Protein AF-U2DBK5-F1 (afdb_monomer_lite)

Foldseek 3Di:
DDPPPPPPDDDQDFDPLCCVQQNDLLRSLLSVQVVQQVVCVVPCVQQDPNFGKDFDALVRCCVPPNVVDDSVSSVVSVVSCVVLVQKDWDFDQDPVVNDGTIIITGDVVSVVVSSVVSVVVVVVVVVVVVVDPDPDDDDPPVVPPVPPPPPD

Sequence (152 aa):
MHCIFECKGECTVVSPVLAKAIGLNEAIILQKLNDLIELNKNDSRYLKEGSIWTNKSVAALCEKYFPYMSLSTVKRAISKLKKLNLIKVKRYYSEEVKSSTNWYSLNYDAIESMIVIDDKFTELEESFVLGKGQNEPITDELLIIELEEIEI

Secondary structure (DSSP, 8-state):
--GGG---S------HHHHHHH-HHHHHHHHHHHHHHHHTTT-GGGEETTEE-EE--HHHHHHHH-TTS-HHHHHHHHHHHHHTTSEEEEEEEETTTTEEEEEEEE-HHHHHHHHHHHHHHHHHHHHHHTT--------GGGGTTTTSTT--

pLDDT: mean 77.1, std 18.02, range [39.66, 96.0]

Structure (mmCIF, N/CA/C/O backbone):
data_AF-U2DBK5-F1
#
_entry.id   AF-U2DBK5-F1
#
loop_
_atom_site.group_PDB
_atom_site.id
_atom_site.type_symbol
_atom_site.label_atom_id
_atom_site.label_alt_id
_atom_site.label_comp_id
_atom_site.label_asym_id
_atom_site.label_entity_id
_atom_site.label_seq_id
_atom_site.pdbx_PDB_ins_code
_atom_site.Cartn_x
_atom_site.Cartn_y
_atom_site.Cartn_z
_atom_site.occupancy
_atom_site.B_iso_or_equiv
_atom_site.auth_seq_id
_atom_site.auth_comp_id
_atom_site.auth_asym_id
_atom_site.auth_atom_id
_atom_site.pdbx_PDB_model_num
ATOM 1 N N . MET A 1 1 ? -7.830 36.441 4.410 1.00 48.72 1 MET A N 1
ATOM 2 C CA . MET A 1 1 ? -8.295 35.364 3.510 1.00 48.72 1 MET A CA 1
ATOM 3 C C . MET A 1 1 ? -7.193 34.317 3.483 1.00 48.72 1 MET A C 1
ATOM 5 O O . MET A 1 1 ? -6.136 34.581 2.932 1.00 48.72 1 MET A O 1
ATOM 9 N N . HIS A 1 2 ? -7.342 33.237 4.253 1.00 42.47 2 HIS A N 1
ATOM 10 C CA . HIS A 1 2 ? -6.264 32.270 4.478 1.00 42.47 2 HIS A CA 1
ATOM 11 C C . HIS A 1 2 ? -6.177 31.294 3.296 1.00 42.47 2 HIS A C 1
ATOM 13 O O . HIS A 1 2 ? -7.039 30.434 3.148 1.00 42.47 2 HIS A O 1
ATOM 19 N N . CYS A 1 3 ? -5.125 31.402 2.480 1.00 45.69 3 CYS A N 1
ATOM 20 C CA . CYS A 1 3 ? -4.846 30.523 1.333 1.00 45.69 3 CYS A CA 1
ATOM 21 C C . CYS A 1 3 ? -4.401 29.094 1.720 1.00 45.69 3 CYS A C 1
ATOM 23 O O . CYS A 1 3 ? -3.749 28.416 0.936 1.00 45.69 3 CYS A O 1
ATOM 25 N N . ILE A 1 4 ? -4.744 28.607 2.917 1.00 54.38 4 ILE A N 1
ATOM 26 C CA . ILE A 1 4 ? -4.395 27.248 3.372 1.00 54.38 4 ILE A CA 1
ATOM 27 C C . ILE A 1 4 ? -5.239 26.150 2.705 1.00 54.38 4 ILE A C 1
ATOM 29 O O . ILE A 1 4 ? -4.898 24.979 2.811 1.00 54.38 4 ILE A O 1
ATOM 33 N N . PHE A 1 5 ? -6.314 26.523 2.000 1.00 53.12 5 PHE A N 1
ATOM 34 C CA . PHE A 1 5 ? -7.184 25.598 1.265 1.00 53.12 5 PHE A CA 1
ATOM 35 C C . PHE A 1 5 ? -6.910 25.561 -0.245 1.00 53.12 5 PHE A C 1
ATOM 37 O O . PHE A 1 5 ? -7.629 24.881 -0.973 1.00 53.12 5 PHE A O 1
ATOM 44 N N . GLU A 1 6 ? -5.871 26.246 -0.739 1.00 46.16 6 GLU A N 1
ATOM 45 C CA . GLU A 1 6 ? -5.378 26.025 -2.105 1.00 46.16 6 GLU A CA 1
ATOM 46 C C . GLU A 1 6 ? -4.624 24.685 -2.161 1.00 46.16 6 GLU A C 1
ATOM 48 O O . GLU A 1 6 ? -3.397 24.608 -2.235 1.00 46.16 6 GLU A O 1
ATOM 53 N N . CYS A 1 7 ? -5.375 23.586 -2.096 1.00 49.09 7 CYS A N 1
ATOM 54 C CA . CYS A 1 7 ? -4.859 22.243 -2.313 1.00 49.09 7 CYS A CA 1
ATOM 55 C C . CYS A 1 7 ? -4.537 22.059 -3.803 1.00 49.09 7 CYS A C 1
ATOM 57 O O . CYS A 1 7 ? -5.308 21.470 -4.554 1.00 49.09 7 CYS A O 1
ATOM 59 N N . LYS A 1 8 ? -3.362 22.526 -4.238 1.00 54.44 8 LYS A N 1
ATOM 60 C CA . LYS A 1 8 ? -2.730 22.110 -5.505 1.00 54.44 8 LYS A CA 1
ATOM 61 C C . LYS A 1 8 ? -2.164 20.684 -5.383 1.00 54.44 8 LYS A C 1
ATOM 63 O O . LYS A 1 8 ? -0.978 20.462 -5.613 1.00 54.44 8 LYS A O 1
ATOM 68 N N . GLY A 1 9 ? -2.988 19.734 -4.944 1.00 58.16 9 GLY A N 1
ATOM 69 C CA . GLY A 1 9 ? -2.610 18.340 -4.712 1.00 58.16 9 GLY A CA 1
ATOM 70 C C . GLY A 1 9 ? -3.573 17.376 -5.398 1.00 58.16 9 GLY A C 1
ATOM 71 O O . GLY A 1 9 ? -4.764 17.658 -5.499 1.00 58.16 9 GLY A O 1
ATOM 72 N N . GLU A 1 10 ? -3.053 16.242 -5.875 1.00 64.25 10 GLU A N 1
ATOM 73 C CA . GLU A 1 10 ? -3.869 15.143 -6.404 1.00 64.25 10 GLU A CA 1
ATOM 74 C C . GLU A 1 10 ? -4.854 14.666 -5.323 1.00 64.25 10 GLU A C 1
ATOM 76 O O . GLU A 1 10 ? -4.447 14.231 -4.244 1.00 64.25 10 GLU A O 1
ATOM 81 N N . CYS A 1 11 ? -6.158 14.746 -5.601 1.00 72.31 11 CYS A N 1
ATOM 82 C CA . CYS A 1 11 ? -7.174 14.175 -4.724 1.00 72.31 11 CYS A CA 1
ATOM 83 C C . CYS A 1 11 ? -7.104 12.645 -4.818 1.00 72.31 11 CYS A C 1
ATOM 85 O O . CYS A 1 11 ? -7.169 12.086 -5.911 1.00 72.31 11 CYS A O 1
ATOM 87 N N . THR A 1 12 ? -6.955 11.968 -3.678 1.00 76.69 12 THR A N 1
ATOM 88 C CA . THR A 1 12 ? -7.019 10.503 -3.623 1.00 76.69 12 THR A CA 1
ATOM 89 C C . THR A 1 12 ? -8.435 10.093 -3.243 1.00 76.69 12 THR A C 1
ATOM 91 O O . THR A 1 12 ? -8.890 10.393 -2.140 1.00 76.69 12 THR A O 1
ATOM 94 N N . VAL A 1 13 ? -9.125 9.403 -4.148 1.00 84.25 13 VAL A N 1
ATOM 95 C CA . VAL A 1 13 ? -10.436 8.804 -3.876 1.00 84.25 13 VAL A CA 1
ATOM 96 C C . VAL A 1 13 ? -10.206 7.429 -3.262 1.00 84.25 13 VAL A C 1
ATOM 98 O O . VAL A 1 13 ? -9.481 6.626 -3.833 1.00 84.25 13 VAL A O 1
ATOM 101 N N . VAL A 1 14 ? -10.796 7.148 -2.101 1.00 87.62 14 VAL A N 1
ATOM 102 C CA . VAL A 1 14 ? -10.634 5.861 -1.408 1.00 87.62 14 VAL A CA 1
ATOM 103 C C . VAL A 1 14 ? -12.004 5.287 -1.090 1.00 87.62 14 VAL A C 1
ATOM 105 O O . VAL A 1 14 ? -12.869 6.005 -0.594 1.00 87.62 14 VAL A O 1
ATOM 108 N N . SER A 1 15 ? -12.191 3.990 -1.346 1.00 87.06 15 SER A N 1
ATOM 109 C CA . SER A 1 15 ? -13.410 3.280 -0.952 1.00 87.06 15 SER A CA 1
ATOM 110 C C . SER A 1 15 ? -13.532 3.227 0.582 1.00 87.06 15 SER A C 1
ATOM 112 O O . SER A 1 15 ? -12.630 2.689 1.236 1.00 87.06 15 SER A O 1
ATOM 114 N N . PRO A 1 16 ? -14.630 3.739 1.176 1.00 88.44 16 PRO A N 1
ATOM 115 C CA . PRO A 1 16 ? -14.860 3.661 2.619 1.00 88.44 16 PRO A CA 1
ATOM 116 C C . PRO A 1 16 ? -14.933 2.220 3.134 1.00 88.44 16 PRO A C 1
ATOM 118 O O . PRO A 1 16 ? -14.393 1.932 4.198 1.00 88.44 16 PRO A O 1
ATOM 121 N N . VAL A 1 17 ? -15.528 1.315 2.348 1.00 88.94 17 VAL A N 1
ATOM 122 C CA . VAL A 1 17 ? -15.636 -0.124 2.651 1.00 88.94 17 VAL A CA 1
ATOM 123 C C . VAL A 1 17 ? -14.244 -0.732 2.806 1.00 88.94 17 VAL A C 1
ATOM 125 O O . VAL A 1 17 ? -13.914 -1.357 3.812 1.00 88.94 17 VAL A O 1
ATOM 128 N N . LEU A 1 18 ? -13.359 -0.441 1.851 1.00 89.06 18 LEU A N 1
ATOM 129 C CA . LEU A 1 18 ? -11.978 -0.899 1.915 1.00 89.06 18 LEU A CA 1
ATOM 130 C C . LEU A 1 18 ? -11.250 -0.289 3.124 1.00 89.06 18 LEU A C 1
ATOM 132 O O . LEU A 1 18 ? -10.585 -1.002 3.872 1.00 89.06 18 LEU A O 1
ATOM 136 N N . ALA A 1 19 ? -11.395 1.017 3.360 1.00 92.19 19 ALA A N 1
ATOM 137 C CA . ALA A 1 19 ? -10.763 1.683 4.498 1.00 92.19 19 ALA A CA 1
ATOM 138 C C . ALA A 1 19 ? -11.223 1.113 5.852 1.00 92.19 19 ALA A C 1
ATOM 140 O O . ALA A 1 19 ? -10.396 0.983 6.758 1.00 92.19 19 ALA A O 1
ATOM 141 N N . LYS A 1 20 ? -12.498 0.725 5.976 1.00 89.88 20 LYS A N 1
ATOM 142 C CA . LYS A 1 20 ? -13.052 0.037 7.150 1.00 89.88 20 LYS A CA 1
ATOM 143 C C . LYS A 1 20 ? -12.424 -1.349 7.328 1.00 89.88 20 LYS A C 1
ATOM 145 O O . LYS A 1 20 ? -11.971 -1.673 8.423 1.00 89.88 20 LYS A O 1
ATOM 150 N N . ALA A 1 21 ? -12.318 -2.125 6.250 1.00 88.88 21 ALA A N 1
ATOM 151 C CA . ALA A 1 21 ? -11.854 -3.509 6.310 1.00 88.88 21 ALA A CA 1
ATOM 152 C C . ALA A 1 21 ? -10.331 -3.647 6.536 1.00 88.88 21 ALA A C 1
ATOM 154 O O . ALA A 1 21 ? -9.883 -4.502 7.305 1.00 88.88 21 ALA A O 1
ATOM 155 N N . ILE A 1 22 ? -9.503 -2.816 5.885 1.00 92.69 22 ILE A N 1
ATOM 156 C CA . ILE A 1 22 ? -8.029 -2.933 5.947 1.00 92.69 22 ILE A CA 1
ATOM 157 C C . ILE A 1 22 ? -7.323 -1.804 6.693 1.00 92.69 22 ILE A C 1
ATOM 159 O O . ILE A 1 22 ? -6.165 -1.984 7.083 1.00 92.69 22 ILE A O 1
ATOM 163 N N . GLY A 1 23 ? -7.999 -0.686 6.943 1.00 93.62 23 GLY A N 1
ATOM 164 C CA . GLY A 1 23 ? -7.416 0.536 7.495 1.00 93.62 23 GLY A CA 1
ATOM 165 C C . GLY A 1 23 ? -7.178 1.613 6.434 1.00 93.62 23 GLY A C 1
ATOM 166 O O . GLY A 1 23 ? -6.910 1.328 5.266 1.00 93.62 23 GLY A O 1
ATOM 167 N N . LEU A 1 24 ? -7.263 2.878 6.856 1.00 94.19 24 LEU A N 1
ATOM 168 C CA . LEU A 1 24 ? -7.188 4.039 5.964 1.00 94.19 24 LEU A CA 1
ATOM 169 C C . LEU A 1 24 ? -5.845 4.141 5.226 1.00 94.19 24 LEU A C 1
ATOM 171 O O . LEU A 1 24 ? -5.824 4.333 4.013 1.00 94.19 24 LEU A O 1
ATOM 175 N N . ASN A 1 25 ? -4.722 3.996 5.937 1.00 95.19 25 ASN A N 1
ATOM 176 C CA . ASN A 1 25 ? -3.392 4.125 5.331 1.00 95.19 25 ASN A CA 1
ATOM 177 C C . ASN A 1 25 ? -3.150 3.028 4.290 1.00 95.19 25 ASN A C 1
ATOM 179 O O . ASN A 1 25 ? -2.611 3.283 3.214 1.00 95.19 25 ASN A O 1
ATOM 183 N N . GLU A 1 26 ? -3.563 1.805 4.612 1.00 95.00 26 GLU A N 1
ATOM 184 C CA . GLU A 1 26 ? -3.486 0.656 3.725 1.00 95.00 26 GLU A CA 1
ATOM 185 C C . GLU A 1 26 ? -4.356 0.843 2.483 1.00 95.00 26 GLU A C 1
ATOM 187 O O . GLU A 1 26 ? -3.873 0.593 1.380 1.00 95.00 26 GLU A O 1
ATOM 192 N N . ALA A 1 27 ? -5.587 1.333 2.643 1.00 94.31 27 ALA A N 1
ATOM 193 C CA . ALA A 1 27 ? -6.495 1.603 1.533 1.00 94.31 27 ALA A CA 1
ATOM 194 C C . ALA A 1 27 ? -5.970 2.711 0.608 1.00 94.31 27 ALA A C 1
ATOM 196 O O . ALA A 1 27 ? -5.963 2.532 -0.609 1.00 94.31 27 ALA A O 1
ATOM 197 N N . ILE A 1 28 ? -5.436 3.803 1.166 1.00 94.25 28 ILE A N 1
ATOM 198 C CA . ILE A 1 28 ? -4.787 4.879 0.398 1.00 94.25 28 ILE A CA 1
ATOM 199 C C . ILE A 1 28 ? -3.612 4.331 -0.429 1.00 94.25 28 ILE A C 1
ATOM 201 O O . ILE A 1 28 ? -3.489 4.617 -1.622 1.00 94.25 28 ILE A O 1
ATOM 205 N N . ILE A 1 29 ? -2.741 3.527 0.189 1.00 94.19 29 ILE A N 1
ATOM 206 C CA . ILE A 1 29 ? -1.572 2.958 -0.496 1.00 94.19 29 ILE A CA 1
ATOM 207 C C . ILE A 1 29 ? -1.999 1.956 -1.571 1.00 94.19 29 ILE A C 1
ATOM 209 O O . ILE A 1 29 ? -1.429 1.963 -2.664 1.00 94.19 29 ILE A O 1
ATOM 213 N N . LEU A 1 30 ? -2.992 1.111 -1.280 1.00 94.12 30 LEU A N 1
ATOM 214 C CA . LEU A 1 30 ? -3.521 0.141 -2.235 1.00 94.12 30 LEU A CA 1
ATOM 215 C C . LEU A 1 30 ? -4.111 0.843 -3.460 1.00 94.12 30 LEU A C 1
ATOM 217 O O . LEU A 1 30 ? -3.780 0.468 -4.585 1.00 94.12 30 LEU A O 1
ATOM 221 N N . GLN A 1 31 ? -4.897 1.901 -3.243 1.00 92.69 31 GLN A N 1
ATOM 222 C CA . GLN A 1 31 ? -5.443 2.713 -4.324 1.00 92.69 31 GLN A CA 1
ATOM 223 C C . GLN A 1 31 ? -4.327 3.312 -5.178 1.00 92.69 31 GLN A C 1
ATOM 225 O O . GLN A 1 31 ? -4.331 3.167 -6.397 1.00 92.69 31 GLN A O 1
ATOM 230 N N . LYS A 1 32 ? -3.309 3.917 -4.555 1.00 93.06 32 LYS A N 1
ATOM 231 C CA . LYS A 1 32 ? -2.228 4.530 -5.334 1.00 93.06 32 LYS A CA 1
ATOM 232 C C . LYS A 1 32 ? -1.440 3.505 -6.148 1.00 93.06 32 LYS A C 1
ATOM 234 O O . LYS A 1 32 ? -0.978 3.815 -7.244 1.00 93.06 32 LYS A O 1
ATOM 239 N N . LEU A 1 33 ? -1.263 2.288 -5.629 1.00 92.94 33 LEU A N 1
ATOM 240 C CA . LEU A 1 33 ? -0.655 1.197 -6.392 1.00 92.94 33 LEU A CA 1
ATOM 241 C C . LEU A 1 33 ? -1.518 0.799 -7.595 1.00 92.94 33 LEU A C 1
ATOM 243 O O . LEU A 1 33 ? -0.946 0.554 -8.657 1.00 92.94 33 LEU A O 1
ATOM 247 N N . ASN A 1 34 ? -2.849 0.776 -7.453 1.00 92.88 34 ASN A N 1
ATOM 248 C CA . ASN A 1 34 ? -3.762 0.527 -8.570 1.00 92.88 34 ASN A CA 1
ATOM 249 C C . ASN A 1 34 ? -3.562 1.553 -9.686 1.00 92.88 34 ASN A C 1
ATOM 251 O O . ASN A 1 34 ? -3.315 1.166 -10.825 1.00 92.88 34 ASN A O 1
ATOM 255 N N . ASP A 1 35 ? -3.568 2.841 -9.346 1.00 91.12 35 ASP A N 1
ATOM 256 C CA . ASP A 1 35 ? -3.411 3.915 -10.331 1.00 91.12 35 ASP A CA 1
ATOM 257 C C . ASP A 1 35 ? -2.064 3.806 -1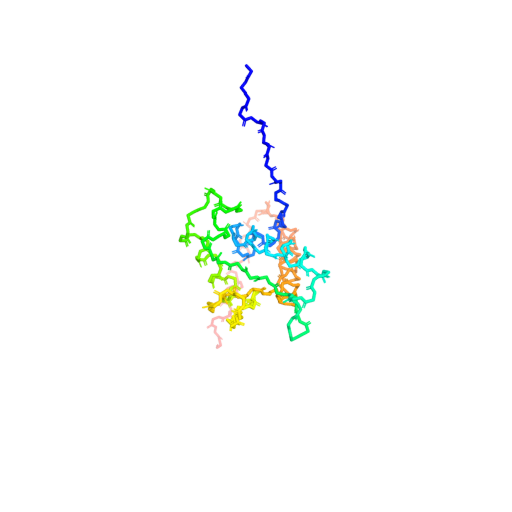1.067 1.00 91.12 35 ASP A C 1
ATOM 259 O O . ASP A 1 35 ? -1.976 3.985 -12.279 1.00 91.12 35 ASP A O 1
ATOM 263 N N . LEU A 1 36 ? -0.987 3.462 -10.351 1.00 91.06 36 LEU A N 1
ATOM 264 C CA . LEU A 1 36 ? 0.331 3.257 -10.960 1.00 91.06 36 LEU A CA 1
ATOM 265 C C . LEU A 1 36 ? 0.365 2.053 -11.906 1.00 91.06 36 LEU A C 1
ATOM 267 O O . LEU A 1 36 ? 1.047 2.103 -12.928 1.00 91.06 36 LEU A O 1
ATOM 271 N N . ILE A 1 37 ? -0.323 0.968 -11.558 1.00 90.81 37 ILE A N 1
ATOM 272 C CA . ILE A 1 37 ? -0.446 -0.212 -12.422 1.00 90.81 37 ILE A CA 1
ATOM 273 C C . ILE A 1 37 ? -1.278 0.133 -13.656 1.00 90.81 37 ILE A C 1
ATOM 275 O O . ILE A 1 37 ? -0.915 -0.259 -14.762 1.00 90.81 37 ILE A O 1
ATOM 279 N N . GLU A 1 38 ? -2.340 0.916 -13.484 1.00 89.62 38 GLU A N 1
ATOM 280 C CA . GLU A 1 38 ? -3.192 1.400 -14.564 1.00 89.62 38 GLU A CA 1
ATOM 281 C C . GLU A 1 38 ? -2.436 2.277 -15.564 1.00 89.62 38 GLU A C 1
ATOM 283 O O . GLU A 1 38 ? -2.505 2.027 -16.767 1.00 89.62 38 GLU A O 1
ATOM 288 N N . LEU A 1 39 ? -1.626 3.221 -15.082 1.00 89.19 39 LEU A N 1
ATOM 289 C CA . LEU A 1 39 ? -0.750 4.036 -15.932 1.00 89.19 39 LEU A CA 1
ATOM 290 C C . LEU A 1 39 ? 0.260 3.189 -16.720 1.00 89.19 39 LEU A C 1
ATOM 292 O O . LEU A 1 39 ? 0.628 3.536 -17.842 1.00 89.19 39 LEU A O 1
ATOM 296 N N . ASN A 1 40 ? 0.684 2.062 -16.152 1.00 88.75 40 ASN A N 1
ATOM 297 C CA . ASN A 1 40 ? 1.635 1.148 -16.770 1.00 88.75 40 ASN A CA 1
ATOM 298 C C . ASN A 1 40 ? 0.989 0.162 -17.761 1.00 88.75 40 ASN A C 1
ATOM 300 O O . ASN A 1 40 ? 1.724 -0.552 -18.444 1.00 88.75 40 ASN A O 1
ATOM 304 N N . LYS A 1 41 ? -0.350 0.107 -17.876 1.00 87.19 41 LYS A N 1
ATOM 305 C CA . LYS A 1 41 ? -1.060 -0.892 -18.702 1.00 87.19 41 LYS A CA 1
ATOM 3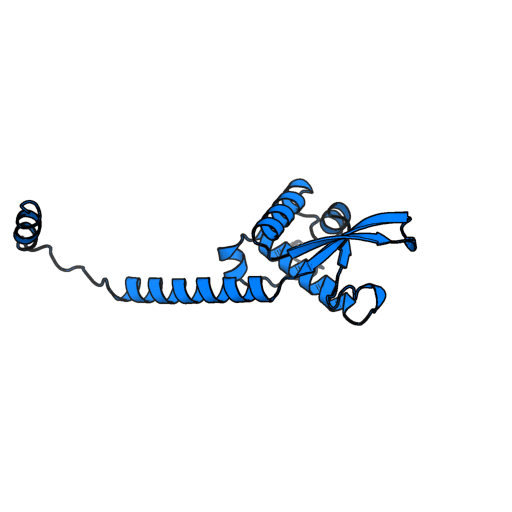06 C C . LYS A 1 41 ? -0.638 -0.895 -20.171 1.00 87.19 41 LYS A C 1
ATOM 308 O O . LYS A 1 41 ? -0.596 -1.952 -20.792 1.00 87.19 41 LYS A O 1
ATOM 313 N N . ASN A 1 42 ? -0.305 0.275 -20.707 1.00 87.44 42 ASN A N 1
ATOM 314 C CA . ASN A 1 42 ? 0.051 0.441 -22.117 1.00 87.44 42 ASN A CA 1
ATOM 315 C C . ASN A 1 42 ? 1.536 0.167 -22.411 1.00 87.44 42 ASN A C 1
ATOM 317 O O . ASN A 1 42 ? 1.934 0.155 -23.574 1.00 87.44 42 ASN A O 1
ATOM 321 N N . ASP A 1 43 ? 2.366 -0.039 -21.385 1.00 86.94 43 ASP A N 1
ATOM 322 C CA . ASP A 1 43 ? 3.803 -0.247 -21.542 1.00 86.94 43 ASP A CA 1
ATOM 323 C C . ASP A 1 43 ? 4.178 -1.704 -21.232 1.00 86.94 43 ASP A C 1
ATOM 325 O O . ASP A 1 43 ? 4.181 -2.170 -20.090 1.00 86.94 43 ASP A O 1
ATOM 329 N N . SER A 1 44 ? 4.540 -2.425 -22.296 1.00 82.88 44 SER A N 1
ATOM 330 C CA . SER A 1 44 ? 4.928 -3.840 -22.260 1.00 82.88 44 SER A CA 1
ATOM 331 C C . SER A 1 44 ? 6.075 -4.167 -21.296 1.00 82.88 44 SER A C 1
ATOM 333 O O . SER A 1 44 ? 6.169 -5.306 -20.842 1.00 82.88 44 SER A O 1
ATOM 335 N N . ARG A 1 45 ? 6.909 -3.193 -20.901 1.00 84.19 45 ARG A N 1
ATOM 336 C CA . ARG A 1 45 ? 7.988 -3.405 -19.913 1.00 84.19 45 ARG A CA 1
ATOM 337 C C . ARG A 1 45 ? 7.466 -3.775 -18.525 1.00 84.19 45 ARG A C 1
ATOM 339 O O . ARG A 1 45 ? 8.183 -4.386 -17.724 1.00 84.19 45 ARG A O 1
ATOM 346 N N . TYR A 1 46 ? 6.228 -3.389 -18.236 1.00 84.81 46 TYR A N 1
ATOM 347 C CA . TYR A 1 46 ? 5.554 -3.649 -16.971 1.00 84.81 46 TYR A CA 1
ATOM 348 C C . TYR A 1 46 ? 4.707 -4.919 -16.987 1.00 84.81 46 TYR A C 1
ATOM 350 O O . TYR A 1 46 ? 4.336 -5.410 -15.919 1.00 84.81 46 TYR A O 1
ATOM 358 N N . LEU A 1 47 ? 4.450 -5.483 -18.167 1.00 86.88 47 LEU A N 1
ATOM 359 C CA . LEU A 1 47 ? 3.752 -6.749 -18.319 1.00 86.88 47 LEU A CA 1
ATOM 360 C C . LEU A 1 47 ? 4.729 -7.905 -18.078 1.00 86.88 47 LEU A C 1
ATOM 362 O O . LEU A 1 47 ? 5.643 -8.148 -18.864 1.00 86.88 47 LEU A O 1
ATOM 366 N N . LYS A 1 48 ? 4.540 -8.631 -16.976 1.00 83.81 48 LYS A N 1
ATOM 367 C CA . LYS A 1 48 ? 5.355 -9.798 -16.616 1.00 83.81 48 LYS A CA 1
ATOM 368 C C . LYS A 1 48 ? 4.457 -10.907 -16.096 1.00 83.81 48 LYS A C 1
ATOM 370 O O . LYS A 1 48 ? 3.623 -10.673 -15.225 1.00 83.81 48 LYS A O 1
ATOM 375 N N . GLU A 1 49 ? 4.643 -12.117 -16.620 1.00 83.38 49 GLU A N 1
ATOM 376 C CA . GLU A 1 49 ? 3.868 -13.307 -16.225 1.00 83.38 49 GLU A CA 1
ATOM 377 C C . GLU A 1 49 ? 2.341 -13.114 -16.360 1.00 83.38 49 GLU A C 1
ATOM 379 O O . GLU A 1 49 ? 1.569 -13.549 -15.511 1.00 83.38 49 GLU A O 1
ATOM 384 N N . GLY A 1 50 ? 1.896 -12.400 -17.399 1.00 83.31 50 GLY A N 1
ATOM 385 C CA . GLY A 1 50 ? 0.470 -12.129 -17.625 1.00 83.31 50 GLY A CA 1
ATOM 386 C C . GLY A 1 50 ? -0.165 -11.154 -16.625 1.00 83.31 50 GLY A C 1
ATOM 387 O O . GLY A 1 50 ? -1.376 -10.976 -16.640 1.00 83.31 50 GLY A O 1
ATOM 388 N N . SER A 1 51 ? 0.627 -10.514 -15.761 1.00 86.50 51 SER A N 1
ATOM 389 C CA . SER A 1 51 ? 0.181 -9.467 -14.836 1.00 86.50 51 SER A CA 1
ATOM 390 C C . SER A 1 51 ? 0.952 -8.172 -15.069 1.00 86.50 51 SER A C 1
ATOM 392 O O . SER A 1 51 ? 2.073 -8.180 -15.581 1.00 86.50 51 SER A O 1
ATOM 394 N N . ILE A 1 52 ? 0.351 -7.049 -14.689 1.00 89.38 52 ILE A N 1
ATOM 395 C CA . ILE A 1 52 ? 0.941 -5.721 -14.861 1.00 89.38 52 ILE A CA 1
ATOM 396 C C . ILE A 1 52 ? 1.532 -5.301 -13.527 1.00 89.38 52 ILE A C 1
ATOM 398 O O . ILE A 1 52 ? 0.862 -5.316 -12.495 1.00 89.38 52 ILE A O 1
ATOM 402 N N . TRP A 1 53 ? 2.807 -4.947 -13.551 1.00 90.69 53 TRP A N 1
ATOM 403 C CA . TRP A 1 53 ? 3.572 -4.673 -12.351 1.00 90.69 53 TRP A CA 1
ATOM 404 C C . TRP A 1 53 ? 4.049 -3.225 -12.315 1.00 90.69 53 TRP A C 1
ATOM 406 O O . TRP A 1 53 ? 4.281 -2.590 -13.339 1.00 90.69 53 TRP A O 1
ATOM 416 N N . THR A 1 54 ? 4.291 -2.704 -11.118 1.00 89.62 54 THR A N 1
ATOM 417 C CA . THR A 1 54 ? 4.949 -1.408 -10.938 1.00 89.62 54 THR A CA 1
ATOM 418 C C . THR A 1 54 ? 6.243 -1.561 -10.149 1.00 89.62 54 THR A C 1
ATOM 420 O O . THR A 1 54 ? 6.291 -2.255 -9.130 1.00 89.62 54 THR A O 1
ATOM 423 N N . ASN A 1 55 ? 7.319 -0.935 -10.632 1.00 86.38 55 ASN A N 1
ATOM 424 C CA . ASN A 1 55 ? 8.647 -0.987 -10.025 1.00 86.38 55 ASN A CA 1
ATOM 425 C C . ASN A 1 55 ? 8.932 0.301 -9.241 1.00 86.38 55 ASN A C 1
ATOM 427 O O . ASN A 1 55 ? 9.480 1.277 -9.754 1.00 86.38 55 ASN A O 1
ATOM 431 N N . LYS A 1 56 ? 8.565 0.331 -7.961 1.00 87.50 56 LYS A N 1
ATOM 432 C CA . LYS A 1 56 ? 8.865 1.482 -7.098 1.00 87.50 56 LYS A CA 1
ATOM 433 C C . LYS A 1 56 ? 9.542 1.024 -5.821 1.00 87.50 56 LYS A C 1
ATOM 435 O O . LYS A 1 56 ? 9.207 -0.005 -5.248 1.00 87.50 56 LYS A O 1
ATOM 440 N N . SER A 1 57 ? 10.519 1.784 -5.346 1.00 87.75 57 SER A N 1
ATOM 441 C CA . SER A 1 57 ? 11.023 1.561 -3.995 1.00 87.75 57 SER A CA 1
ATOM 442 C C . SER A 1 57 ? 10.000 2.093 -2.987 1.00 87.75 57 SER A C 1
ATOM 444 O O . SER A 1 57 ? 9.256 3.031 -3.273 1.00 87.75 57 SER A O 1
ATOM 446 N N . VAL A 1 58 ? 9.966 1.510 -1.786 1.00 89.38 58 VAL A N 1
ATOM 447 C CA . VAL A 1 58 ? 9.082 2.005 -0.715 1.00 89.38 58 VAL A CA 1
ATOM 448 C C . VAL A 1 58 ? 9.436 3.448 -0.338 1.00 89.38 58 VAL A C 1
ATOM 450 O O . VAL A 1 58 ? 8.547 4.242 -0.055 1.00 89.38 58 VAL A O 1
ATOM 453 N N . ALA A 1 59 ? 10.724 3.801 -0.394 1.00 89.19 59 ALA A N 1
ATOM 454 C CA . ALA A 1 59 ? 11.190 5.166 -0.172 1.00 89.19 59 ALA A CA 1
ATOM 455 C C . ALA A 1 59 ? 10.639 6.136 -1.228 1.00 89.19 59 ALA A C 1
ATOM 457 O O . ALA A 1 59 ? 10.067 7.155 -0.860 1.00 89.19 59 ALA A O 1
ATOM 458 N N . ALA A 1 60 ? 10.708 5.777 -2.515 1.00 89.69 60 ALA A N 1
ATOM 459 C CA . ALA A 1 60 ? 10.183 6.612 -3.594 1.00 89.69 60 ALA A CA 1
ATOM 460 C C . ALA A 1 60 ? 8.657 6.771 -3.526 1.00 89.69 60 ALA A C 1
ATOM 462 O O . ALA A 1 60 ? 8.143 7.843 -3.832 1.00 89.69 60 ALA A O 1
ATOM 463 N N . LEU A 1 61 ? 7.925 5.725 -3.119 1.00 89.88 61 LEU A N 1
ATOM 464 C CA . LEU A 1 61 ? 6.482 5.833 -2.876 1.00 89.88 61 LEU A CA 1
ATOM 465 C C . LEU A 1 61 ? 6.183 6.835 -1.755 1.00 89.88 61 LEU A C 1
ATOM 467 O O . LEU A 1 61 ? 5.320 7.693 -1.921 1.00 89.88 61 LEU A O 1
ATOM 471 N N . CYS A 1 62 ? 6.913 6.730 -0.642 1.00 92.31 62 CYS A N 1
ATOM 472 C CA . CYS A 1 62 ? 6.758 7.604 0.516 1.00 92.31 62 CYS A CA 1
ATOM 473 C C . CYS A 1 62 ? 7.029 9.068 0.154 1.00 92.31 62 CYS A C 1
ATOM 475 O O . CYS A 1 62 ? 6.177 9.916 0.371 1.00 92.31 62 CYS A O 1
ATOM 477 N N . GLU A 1 63 ? 8.180 9.357 -0.449 1.00 90.88 63 GLU A N 1
ATOM 478 C CA . GLU A 1 63 ? 8.594 10.726 -0.769 1.00 90.88 63 GLU A CA 1
ATOM 479 C C . GLU A 1 63 ? 7.691 11.384 -1.819 1.00 90.88 63 GLU A C 1
ATOM 481 O O . GLU A 1 63 ? 7.315 12.544 -1.675 1.00 90.88 63 GLU A O 1
ATOM 486 N N . LYS A 1 64 ? 7.309 10.638 -2.865 1.00 90.06 64 LYS A N 1
ATOM 487 C CA . LYS A 1 64 ? 6.582 11.209 -4.003 1.00 90.06 64 LYS A CA 1
ATOM 488 C C . LYS A 1 64 ? 5.075 11.311 -3.781 1.00 90.06 64 LYS A C 1
ATOM 490 O O . LYS A 1 64 ? 4.471 12.277 -4.233 1.00 90.06 64 LYS A O 1
ATOM 495 N N . TYR A 1 65 ? 4.459 10.304 -3.161 1.00 90.00 65 TYR A N 1
ATOM 496 C CA . TYR A 1 65 ? 2.994 10.206 -3.083 1.00 90.00 65 TYR A CA 1
ATOM 497 C C . TYR A 1 65 ? 2.450 10.353 -1.665 1.00 90.00 65 TYR A C 1
ATOM 499 O O . TYR A 1 65 ? 1.297 10.742 -1.496 1.00 90.00 65 TYR A O 1
ATOM 507 N N . PHE A 1 66 ? 3.269 10.078 -0.648 1.00 91.38 66 PHE A N 1
ATOM 508 C CA . PHE A 1 66 ? 2.848 10.114 0.752 1.00 91.38 66 PHE A CA 1
ATOM 509 C C . PHE A 1 66 ? 3.772 10.993 1.607 1.00 91.38 66 PHE A C 1
ATOM 511 O O . PHE A 1 66 ? 4.254 10.522 2.638 1.00 91.38 66 PHE A O 1
ATOM 518 N N . PRO A 1 67 ? 4.010 12.273 1.239 1.00 89.31 67 PRO A N 1
ATOM 519 C CA . PRO A 1 67 ? 4.906 13.157 1.995 1.00 89.31 67 PRO A CA 1
ATOM 520 C C . PRO A 1 67 ? 4.417 13.431 3.430 1.00 89.31 67 PRO A C 1
ATOM 522 O O . PRO A 1 67 ? 5.160 13.945 4.258 1.00 89.31 67 PRO A O 1
ATOM 525 N N . TYR A 1 68 ? 3.169 13.070 3.729 1.00 90.06 68 TYR A N 1
ATOM 526 C CA . TYR A 1 68 ? 2.528 13.159 5.039 1.00 90.06 68 TYR A CA 1
ATOM 527 C C . TYR A 1 68 ? 2.615 11.861 5.865 1.00 90.06 68 TYR A C 1
ATOM 529 O O . TYR A 1 68 ? 2.215 11.851 7.028 1.00 90.06 68 TYR A O 1
ATOM 537 N N . MET A 1 69 ? 3.121 10.759 5.299 1.00 93.06 69 MET A N 1
ATOM 538 C CA . MET A 1 69 ? 3.371 9.512 6.027 1.00 93.06 69 MET A CA 1
ATOM 539 C C . MET A 1 69 ? 4.868 9.313 6.253 1.00 93.06 69 MET A C 1
ATOM 541 O O . MET A 1 69 ? 5.700 9.639 5.413 1.00 93.06 69 MET A O 1
ATOM 545 N N . SER A 1 70 ? 5.228 8.701 7.380 1.00 95.44 70 SER A N 1
ATOM 546 C CA . SER A 1 70 ? 6.602 8.263 7.605 1.00 95.44 70 SER A CA 1
ATOM 547 C C . SER A 1 70 ? 6.908 6.985 6.816 1.00 95.44 70 SER A C 1
ATOM 549 O O . SER A 1 70 ? 6.034 6.149 6.559 1.00 95.44 70 SER A O 1
ATOM 551 N N . LEU A 1 71 ? 8.191 6.764 6.510 1.00 94.25 71 LEU A N 1
ATOM 552 C CA . LEU A 1 71 ? 8.638 5.548 5.826 1.00 94.25 71 LEU A CA 1
ATOM 553 C C . LEU A 1 71 ? 8.237 4.268 6.581 1.00 94.25 71 LEU A C 1
ATOM 555 O O . LEU A 1 71 ? 7.963 3.237 5.963 1.00 94.25 71 LEU A O 1
ATOM 559 N N . SER A 1 72 ? 8.211 4.312 7.915 1.00 95.06 72 SER A N 1
ATOM 560 C CA . SER A 1 72 ? 7.801 3.179 8.749 1.00 95.06 72 SER A CA 1
ATOM 561 C C . SER A 1 72 ? 6.306 2.880 8.619 1.00 95.06 72 SER A C 1
ATOM 563 O O . SER A 1 72 ? 5.946 1.703 8.537 1.00 95.06 72 SER A O 1
ATOM 565 N N . THR A 1 73 ? 5.453 3.903 8.518 1.00 95.81 73 THR A N 1
ATOM 566 C CA . THR A 1 73 ? 4.014 3.740 8.263 1.00 95.81 73 THR A CA 1
ATOM 567 C C . THR A 1 73 ? 3.769 3.085 6.909 1.00 95.81 73 THR A C 1
ATOM 569 O O . THR A 1 73 ? 3.071 2.073 6.843 1.00 95.81 73 THR A O 1
ATOM 572 N N . VAL A 1 74 ? 4.426 3.565 5.847 1.00 95.06 74 VAL A N 1
ATOM 573 C CA . VAL A 1 74 ? 4.283 2.975 4.503 1.00 95.06 74 VAL A CA 1
ATOM 574 C C . VAL A 1 74 ? 4.766 1.519 4.483 1.00 95.06 74 VAL A C 1
ATOM 576 O O . VAL A 1 74 ? 4.084 0.639 3.958 1.00 95.06 74 VAL A O 1
ATOM 579 N N . LYS A 1 75 ? 5.908 1.217 5.118 1.00 94.25 75 LYS A N 1
ATOM 580 C CA . LYS A 1 75 ? 6.408 -0.166 5.244 1.00 94.25 75 LYS A CA 1
ATOM 581 C C . LYS A 1 75 ? 5.431 -1.074 5.993 1.00 94.25 75 LYS A C 1
ATOM 583 O O . LYS A 1 75 ? 5.233 -2.221 5.581 1.00 94.25 75 LYS A O 1
ATOM 588 N N . ARG A 1 76 ? 4.836 -0.588 7.088 1.00 95.69 76 ARG A N 1
ATOM 589 C CA . ARG A 1 76 ? 3.849 -1.339 7.878 1.00 95.69 76 ARG A CA 1
ATOM 590 C C . ARG A 1 76 ? 2.600 -1.629 7.050 1.00 95.69 76 ARG A C 1
ATOM 592 O O . ARG A 1 76 ? 2.180 -2.784 7.007 1.00 95.69 76 ARG A O 1
ATOM 599 N N . ALA A 1 77 ? 2.082 -0.627 6.346 1.00 96.00 77 ALA A N 1
ATOM 600 C CA . ALA A 1 77 ? 0.914 -0.770 5.489 1.00 96.00 77 ALA A CA 1
ATOM 601 C C . ALA A 1 77 ? 1.155 -1.779 4.355 1.00 96.00 77 ALA A C 1
ATOM 603 O O . ALA A 1 77 ? 0.398 -2.736 4.212 1.00 96.00 77 ALA A O 1
ATOM 604 N N . ILE A 1 78 ? 2.274 -1.668 3.626 1.00 94.25 78 ILE A N 1
ATOM 605 C CA . ILE A 1 78 ? 2.657 -2.643 2.586 1.00 94.25 78 ILE A CA 1
ATOM 606 C C . ILE A 1 78 ? 2.782 -4.056 3.172 1.00 94.25 78 ILE A C 1
ATOM 608 O O . ILE A 1 78 ? 2.344 -5.032 2.564 1.00 94.25 78 ILE A O 1
ATOM 612 N N . SER A 1 79 ? 3.353 -4.185 4.371 1.00 94.81 79 SER A N 1
ATOM 613 C CA . SER A 1 79 ? 3.470 -5.484 5.043 1.00 94.81 79 SER A CA 1
ATOM 614 C C . SER A 1 79 ? 2.102 -6.075 5.390 1.00 94.81 79 SER A C 1
ATOM 616 O O . SER A 1 79 ? 1.919 -7.284 5.253 1.00 94.81 79 SER A O 1
ATOM 618 N N . LYS A 1 80 ? 1.137 -5.248 5.811 1.00 95.62 80 LYS A N 1
ATOM 619 C CA . LYS A 1 80 ? -0.241 -5.677 6.091 1.00 95.62 80 LYS A CA 1
ATOM 620 C C . LYS A 1 80 ? -0.965 -6.094 4.809 1.00 95.62 80 LYS A C 1
ATOM 622 O O . LYS A 1 80 ? -1.495 -7.198 4.762 1.00 95.62 80 LYS A O 1
ATOM 627 N N . LEU A 1 81 ? -0.882 -5.290 3.750 1.00 94.88 81 LEU A N 1
ATOM 628 C CA . LEU A 1 81 ? -1.442 -5.616 2.432 1.00 94.88 81 LEU A CA 1
ATOM 629 C C . LEU A 1 81 ? -0.895 -6.939 1.877 1.00 94.88 81 LEU A C 1
ATOM 631 O O . LEU A 1 81 ? -1.643 -7.742 1.323 1.00 94.88 81 LEU A O 1
ATOM 635 N N . LYS A 1 82 ? 0.406 -7.195 2.067 1.00 94.31 82 LYS A N 1
ATOM 636 C CA . LYS A 1 82 ? 1.036 -8.464 1.682 1.00 94.31 82 LYS A CA 1
ATOM 637 C C . LYS A 1 82 ? 0.499 -9.639 2.504 1.00 94.31 82 LYS A C 1
ATOM 639 O O . LYS A 1 82 ? 0.246 -10.696 1.941 1.00 94.31 82 LYS A O 1
ATOM 644 N N . LYS A 1 83 ? 0.333 -9.472 3.822 1.00 94.31 83 LYS A N 1
ATOM 645 C CA . LYS A 1 83 ? -0.224 -10.516 4.704 1.00 94.31 83 LYS A CA 1
ATOM 646 C C . LYS A 1 83 ? -1.662 -10.879 4.336 1.00 94.31 83 LYS A C 1
ATOM 648 O O . LYS A 1 83 ? -2.007 -12.050 4.384 1.00 94.31 83 LYS A O 1
ATOM 653 N N . LEU A 1 84 ? -2.456 -9.889 3.937 1.00 92.69 84 LEU A N 1
ATOM 654 C CA . LEU A 1 84 ? -3.828 -10.072 3.458 1.00 92.69 84 LEU A CA 1
ATOM 655 C C . LEU A 1 84 ? -3.901 -10.585 2.009 1.00 92.69 84 LEU A C 1
ATOM 657 O O . LEU A 1 84 ? -4.987 -10.732 1.467 1.00 92.69 84 LEU A O 1
ATOM 661 N N . ASN A 1 85 ? -2.755 -10.843 1.368 1.00 94.19 85 ASN A N 1
ATOM 662 C CA . ASN A 1 85 ? -2.662 -11.317 -0.013 1.00 94.19 85 ASN A CA 1
ATOM 663 C C . ASN A 1 85 ? -3.343 -10.398 -1.055 1.00 94.19 85 ASN A C 1
ATOM 665 O O . ASN A 1 85 ? -3.688 -10.844 -2.150 1.00 94.19 85 ASN A O 1
ATOM 669 N N . LEU A 1 86 ? -3.496 -9.106 -0.735 1.00 93.44 86 LEU A N 1
ATOM 670 C CA . LEU A 1 86 ? -4.084 -8.092 -1.624 1.00 93.44 86 LEU A CA 1
ATOM 671 C C . LEU A 1 86 ? -3.070 -7.576 -2.649 1.00 93.44 86 LEU A C 1
ATOM 673 O O . LEU A 1 86 ? -3.432 -7.132 -3.738 1.00 93.44 86 LEU A O 1
ATOM 677 N N . ILE A 1 87 ? -1.782 -7.650 -2.303 1.00 94.12 87 ILE A N 1
ATOM 678 C CA . ILE A 1 87 ? -0.675 -7.300 -3.190 1.00 94.12 87 ILE A CA 1
ATOM 679 C C . ILE A 1 87 ? 0.272 -8.484 -3.365 1.00 94.12 87 ILE A C 1
ATOM 681 O O . ILE A 1 87 ? 0.657 -9.158 -2.406 1.00 94.12 87 ILE A O 1
ATOM 685 N N . LYS A 1 88 ? 0.716 -8.690 -4.602 1.00 92.12 88 LYS A N 1
ATOM 686 C CA . LYS A 1 88 ? 1.793 -9.609 -4.962 1.00 92.12 88 LYS A CA 1
ATOM 687 C C . LYS A 1 88 ? 3.094 -8.814 -4.987 1.00 92.12 88 LYS A C 1
ATOM 689 O O . LYS A 1 88 ? 3.193 -7.795 -5.668 1.00 92.12 88 LYS A O 1
ATOM 694 N N . VAL A 1 89 ? 4.094 -9.278 -4.241 1.00 90.06 89 VAL A N 1
ATOM 695 C CA . VAL A 1 89 ? 5.426 -8.657 -4.195 1.00 90.06 89 VAL A CA 1
ATOM 696 C C . VAL A 1 89 ? 6.438 -9.639 -4.754 1.00 90.06 89 VAL A C 1
ATOM 698 O O . VAL A 1 89 ? 6.635 -10.712 -4.181 1.00 90.06 89 VAL A O 1
ATOM 701 N N . LYS A 1 90 ? 7.105 -9.260 -5.842 1.00 87.38 90 LYS A N 1
ATOM 702 C CA . LYS 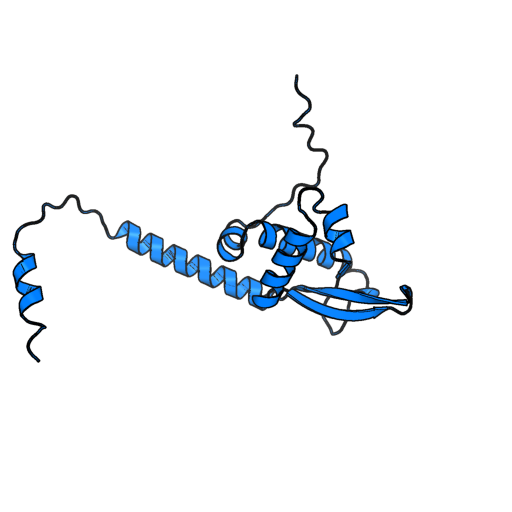A 1 90 ? 8.204 -10.032 -6.427 1.00 87.38 90 LYS A CA 1
ATOM 703 C C . LYS A 1 90 ? 9.430 -9.160 -6.600 1.00 87.38 90 LYS A C 1
ATOM 705 O O . LYS A 1 90 ? 9.344 -7.940 -6.707 1.00 87.38 90 LYS A O 1
ATOM 710 N N . ARG A 1 91 ? 10.594 -9.797 -6.619 1.00 83.44 91 ARG A N 1
ATOM 711 C CA . ARG A 1 91 ? 11.853 -9.125 -6.907 1.00 83.44 91 ARG A CA 1
ATOM 712 C C . ARG A 1 91 ? 12.304 -9.558 -8.289 1.00 83.44 91 ARG A C 1
ATOM 714 O O . ARG A 1 91 ? 12.739 -10.689 -8.457 1.00 83.44 91 ARG A O 1
ATOM 721 N N . TYR A 1 92 ? 12.182 -8.665 -9.264 1.00 77.69 92 TYR A N 1
ATOM 722 C CA . TYR A 1 92 ? 12.738 -8.899 -10.591 1.00 77.69 92 TYR A CA 1
ATOM 723 C C . TYR A 1 92 ? 14.077 -8.183 -10.707 1.00 77.69 92 TYR A C 1
ATOM 725 O O . TYR A 1 92 ? 14.225 -7.034 -10.272 1.00 77.69 92 TYR A O 1
ATOM 733 N N . TYR A 1 93 ? 15.048 -8.868 -11.303 1.00 68.81 93 TYR A N 1
ATOM 734 C CA . TYR A 1 93 ? 16.262 -8.220 -11.764 1.00 68.81 93 TYR A CA 1
ATOM 735 C C . TYR A 1 93 ? 15.898 -7.327 -12.952 1.00 68.81 93 TYR A C 1
ATOM 737 O O . TYR A 1 93 ? 15.224 -7.772 -13.880 1.00 68.81 93 TYR A O 1
ATOM 745 N N . SER A 1 94 ? 16.271 -6.052 -12.877 1.00 65.19 94 SER A N 1
ATOM 746 C CA . SER A 1 94 ? 16.208 -5.157 -14.025 1.00 65.19 94 SER A CA 1
ATOM 747 C C . SER A 1 94 ? 17.634 -4.903 -14.476 1.00 65.19 94 SER A C 1
ATOM 749 O O . SER A 1 94 ? 18.419 -4.335 -13.711 1.00 65.19 94 SER A O 1
ATOM 751 N N . GLU A 1 95 ? 17.962 -5.326 -15.694 1.00 58.28 95 GLU A N 1
ATOM 752 C CA . GLU A 1 95 ? 19.271 -5.071 -16.303 1.00 58.28 95 GLU A CA 1
ATOM 753 C C . GLU A 1 95 ? 19.557 -3.565 -16.386 1.00 58.28 95 GLU A C 1
ATOM 755 O O . GLU A 1 95 ? 20.676 -3.137 -16.111 1.00 58.28 95 GLU A O 1
ATOM 760 N N . GLU A 1 96 ? 18.527 -2.749 -16.636 1.00 58.44 96 GLU A N 1
ATOM 761 C CA . GLU A 1 96 ? 18.639 -1.288 -16.743 1.00 58.44 96 GLU A CA 1
ATOM 762 C C . GLU A 1 96 ? 19.055 -0.615 -15.427 1.00 58.44 96 GLU A C 1
ATOM 764 O O . GLU A 1 96 ? 19.870 0.304 -15.420 1.00 58.44 96 GLU A O 1
ATOM 769 N N . VAL A 1 97 ? 18.517 -1.070 -14.290 1.00 59.69 97 VAL A N 1
ATOM 770 C CA . VAL A 1 97 ? 18.746 -0.426 -12.979 1.00 59.69 97 VAL A CA 1
ATOM 771 C C . VAL A 1 97 ? 19.904 -1.094 -12.226 1.00 59.69 97 VAL A C 1
ATOM 773 O O . VAL A 1 97 ? 20.260 -0.650 -11.133 1.00 59.69 97 VAL A O 1
ATOM 776 N N . LYS A 1 98 ? 20.469 -2.189 -12.770 1.00 59.50 98 LYS A N 1
ATOM 777 C CA . LYS A 1 98 ? 21.511 -3.038 -12.148 1.00 59.50 98 LYS A CA 1
ATOM 778 C C . LYS A 1 98 ? 21.250 -3.335 -10.667 1.00 59.50 98 LYS A C 1
ATOM 780 O O . LYS A 1 98 ? 22.163 -3.531 -9.869 1.00 59.50 98 LYS A O 1
ATOM 785 N N . SER A 1 99 ? 19.980 -3.350 -10.286 1.00 59.09 99 SER A N 1
ATOM 786 C CA . SER A 1 99 ? 19.541 -3.532 -8.917 1.00 59.09 99 SER A CA 1
ATOM 787 C C . SER A 1 99 ? 18.244 -4.312 -8.916 1.00 59.09 99 SER A C 1
ATOM 789 O O . SER A 1 99 ? 17.355 -4.160 -9.759 1.00 59.09 99 SER A O 1
ATOM 791 N N . SER A 1 100 ? 18.147 -5.201 -7.945 1.00 62.41 100 SER A N 1
ATOM 792 C CA . SER A 1 100 ? 16.964 -6.003 -7.734 1.00 62.41 100 SER A CA 1
ATOM 793 C C . SER A 1 100 ? 15.933 -5.129 -7.015 1.00 62.41 100 SER A C 1
ATOM 795 O O . SER A 1 100 ? 16.022 -4.897 -5.809 1.00 62.41 100 SER A O 1
ATOM 797 N N . THR A 1 101 ? 14.980 -4.598 -7.778 1.00 76.00 101 THR A N 1
ATOM 798 C CA . THR A 1 101 ? 13.912 -3.712 -7.286 1.00 76.00 101 THR A CA 1
ATOM 799 C C . THR A 1 101 ? 12.694 -4.546 -6.888 1.00 76.00 101 THR A C 1
ATOM 801 O O . THR A 1 101 ? 12.460 -5.609 -7.462 1.00 76.00 101 THR A O 1
ATOM 804 N N . ASN A 1 102 ? 11.924 -4.096 -5.895 1.00 83.44 102 ASN A N 1
ATOM 805 C CA . ASN A 1 102 ? 10.635 -4.710 -5.580 1.00 83.44 102 ASN A CA 1
ATOM 806 C C . ASN A 1 102 ? 9.594 -4.272 -6.611 1.00 83.44 102 ASN A C 1
ATOM 808 O O . ASN A 1 102 ? 9.458 -3.085 -6.908 1.00 83.44 102 ASN A O 1
ATOM 812 N N . TRP A 1 103 ? 8.863 -5.245 -7.130 1.00 87.69 103 TRP A N 1
ATOM 813 C CA . TRP A 1 103 ? 7.750 -5.051 -8.036 1.00 87.69 103 TRP A CA 1
ATOM 814 C C . TRP A 1 103 ? 6.465 -5.421 -7.315 1.00 87.69 103 TRP A C 1
ATOM 816 O O . TRP A 1 103 ? 6.412 -6.427 -6.600 1.00 87.69 103 TRP A O 1
ATOM 826 N N . TYR A 1 104 ? 5.444 -4.600 -7.524 1.00 91.19 104 TYR A N 1
ATOM 827 C CA . TYR A 1 104 ? 4.120 -4.785 -6.947 1.00 91.19 104 TYR A CA 1
ATOM 828 C C . TYR A 1 104 ? 3.105 -5.030 -8.054 1.00 91.19 104 TYR A C 1
ATOM 830 O O . TYR A 1 104 ? 3.130 -4.344 -9.074 1.00 91.19 104 TYR A O 1
ATOM 838 N N . SER A 1 105 ? 2.219 -5.989 -7.828 1.00 92.69 105 SER A N 1
ATOM 839 C CA . SER A 1 105 ? 1.002 -6.213 -8.606 1.00 92.69 105 SER A CA 1
ATOM 840 C C . SER A 1 105 ? -0.161 -6.350 -7.633 1.00 92.69 105 SER A C 1
ATOM 842 O O . SER A 1 105 ? 0.035 -6.772 -6.490 1.00 92.69 105 SER A O 1
ATOM 844 N N . LEU A 1 106 ? -1.369 -6.018 -8.074 1.00 92.62 106 LEU A N 1
ATOM 845 C CA . LEU A 1 106 ? -2.574 -6.250 -7.283 1.00 92.62 106 LEU A CA 1
ATOM 846 C C . LEU A 1 106 ? -3.099 -7.666 -7.480 1.00 92.62 106 LEU A C 1
ATOM 848 O O . LEU A 1 106 ? -2.836 -8.315 -8.496 1.00 92.62 106 LEU A O 1
ATOM 852 N N . ASN A 1 107 ? -3.812 -8.142 -6.467 1.00 92.62 107 ASN A N 1
ATOM 853 C CA . ASN A 1 107 ? -4.592 -9.362 -6.524 1.00 92.62 107 ASN A CA 1
ATOM 854 C C . ASN A 1 107 ? -6.080 -8.998 -6.475 1.00 92.62 107 ASN A C 1
ATOM 856 O O . ASN A 1 107 ? -6.656 -8.912 -5.392 1.00 92.62 107 ASN A O 1
ATOM 860 N N . TYR A 1 108 ? -6.666 -8.730 -7.642 1.00 89.94 108 TYR A N 1
ATOM 861 C CA . TYR A 1 108 ? -8.047 -8.256 -7.753 1.00 89.94 108 TYR A CA 1
ATOM 862 C C . TYR A 1 108 ? -9.051 -9.259 -7.171 1.00 89.94 108 TYR A C 1
ATOM 864 O O . TYR A 1 108 ? -9.892 -8.852 -6.378 1.00 89.94 108 TYR A O 1
ATOM 872 N N . ASP A 1 109 ? -8.860 -10.560 -7.405 1.00 90.06 109 ASP A N 1
ATOM 873 C CA . ASP A 1 109 ? -9.731 -11.618 -6.868 1.00 90.06 109 ASP A CA 1
ATOM 874 C C . ASP A 1 109 ? -9.844 -11.573 -5.332 1.00 90.06 109 ASP A C 1
ATOM 876 O O . ASP A 1 109 ? -10.923 -11.727 -4.757 1.00 90.06 109 ASP A O 1
ATOM 880 N N . ALA A 1 110 ? -8.720 -11.334 -4.643 1.00 89.88 110 ALA A N 1
ATOM 881 C CA . ALA A 1 110 ? -8.693 -11.234 -3.184 1.00 89.88 110 ALA A CA 1
ATOM 882 C C . ALA A 1 110 ? -9.337 -9.935 -2.678 1.00 89.88 110 ALA A C 1
ATOM 884 O O . ALA A 1 110 ? -9.977 -9.940 -1.629 1.00 89.88 110 ALA A O 1
ATOM 885 N N . ILE A 1 111 ? -9.174 -8.834 -3.418 1.00 88.81 111 ILE A N 1
ATOM 886 C CA . ILE A 1 111 ? -9.786 -7.542 -3.086 1.00 88.81 111 ILE A CA 1
ATOM 887 C C . ILE A 1 111 ? -11.309 -7.634 -3.233 1.00 88.81 111 ILE A C 1
ATOM 889 O O . ILE A 1 111 ? -12.029 -7.255 -2.312 1.00 88.81 111 ILE A O 1
ATOM 893 N N . GLU A 1 112 ? -11.800 -8.186 -4.342 1.00 88.19 112 GLU A N 1
ATOM 894 C CA . GLU A 1 112 ? -13.235 -8.365 -4.595 1.00 88.19 112 GLU A CA 1
ATOM 895 C C . GLU A 1 112 ? -13.882 -9.285 -3.559 1.00 88.19 112 GLU A C 1
ATOM 897 O O . GLU A 1 112 ? -14.898 -8.930 -2.963 1.00 88.19 112 GLU A O 1
ATOM 902 N N . SER A 1 113 ? -13.245 -10.423 -3.265 1.00 87.44 113 SER A N 1
ATOM 903 C CA . SER A 1 113 ? -13.728 -11.356 -2.239 1.00 87.44 113 SER A CA 1
ATOM 904 C C . SER A 1 113 ? -13.876 -10.686 -0.871 1.00 87.44 113 SER A C 1
ATOM 906 O O . SER A 1 113 ? -14.797 -11.001 -0.123 1.00 87.44 113 SER A O 1
ATOM 908 N N . MET A 1 114 ? -12.984 -9.751 -0.539 1.00 84.75 114 MET A N 1
ATOM 909 C CA . MET A 1 114 ? -13.007 -9.044 0.739 1.00 84.75 114 MET A CA 1
ATOM 910 C C . MET A 1 114 ? -14.141 -8.015 0.823 1.00 84.75 114 MET A C 1
ATOM 912 O O . MET A 1 114 ? -14.752 -7.885 1.880 1.00 84.75 114 MET A O 1
ATOM 916 N N . ILE A 1 115 ? -14.449 -7.326 -0.279 1.00 82.19 115 ILE A N 1
ATOM 917 C CA . ILE A 1 115 ? -15.552 -6.352 -0.346 1.00 82.19 115 ILE A CA 1
ATOM 918 C C . ILE A 1 115 ? -16.901 -7.061 -0.173 1.00 82.19 115 ILE A C 1
ATOM 920 O O . ILE A 1 115 ? -17.709 -6.645 0.651 1.00 82.19 115 ILE A O 1
ATOM 924 N N . VAL A 1 116 ? -17.104 -8.190 -0.860 1.00 78.88 116 VAL A N 1
ATOM 925 C CA . VAL A 1 116 ? -18.359 -8.964 -0.785 1.00 78.88 116 VAL A CA 1
ATOM 926 C C . VAL A 1 116 ? -18.652 -9.470 0.635 1.00 78.88 116 VAL A C 1
ATOM 928 O O . VAL A 1 116 ? -19.812 -9.618 1.016 1.00 78.88 116 VAL A O 1
ATOM 931 N N . ILE A 1 117 ? -17.618 -9.759 1.431 1.00 72.88 117 ILE A N 1
ATOM 932 C CA . ILE A 1 117 ? -17.790 -10.201 2.822 1.00 72.88 117 ILE A CA 1
ATOM 933 C C . ILE A 1 117 ? -18.258 -9.044 3.716 1.00 72.88 117 ILE A C 1
ATOM 935 O O . ILE A 1 117 ? -19.118 -9.268 4.566 1.00 72.88 117 ILE A O 1
ATOM 939 N N . ASP A 1 118 ? -17.725 -7.832 3.530 1.00 69.94 118 ASP A N 1
ATOM 940 C CA . ASP A 1 118 ? -18.119 -6.666 4.339 1.00 69.94 118 ASP A CA 1
ATOM 941 C C . ASP A 1 118 ? -19.562 -6.233 4.037 1.00 69.94 118 ASP A C 1
ATOM 943 O O . ASP A 1 118 ? -20.316 -5.927 4.962 1.00 69.94 118 ASP A O 1
ATOM 947 N N . ASP A 1 119 ? -19.988 -6.307 2.771 1.00 66.81 119 ASP A N 1
ATOM 948 C CA . ASP A 1 119 ? -21.373 -6.009 2.382 1.00 66.81 119 ASP A CA 1
ATOM 949 C C . ASP A 1 119 ? -22.359 -6.984 3.047 1.00 66.81 119 ASP A C 1
ATOM 951 O O . ASP A 1 119 ? -23.331 -6.564 3.672 1.00 66.81 119 ASP A O 1
ATOM 955 N N . LYS A 1 120 ? -22.056 -8.291 3.037 1.00 66.00 120 LYS A N 1
ATOM 956 C CA . LYS A 1 120 ? -22.885 -9.306 3.717 1.00 66.00 120 LYS A CA 1
ATOM 957 C C . LYS A 1 120 ? -22.932 -9.123 5.230 1.00 66.00 120 LYS A C 1
ATOM 959 O O . LYS A 1 120 ? -23.946 -9.416 5.855 1.00 66.00 120 LYS A O 1
ATOM 964 N N . PHE A 1 121 ? -21.834 -8.675 5.833 1.00 64.75 121 PHE A N 1
ATOM 965 C CA . PHE A 1 121 ? -21.800 -8.395 7.265 1.00 64.75 121 PHE A CA 1
ATOM 966 C C . PHE A 1 121 ? -22.649 -7.163 7.609 1.00 64.75 121 PHE A C 1
ATOM 968 O O . PHE A 1 121 ? -23.329 -7.151 8.632 1.00 64.75 121 PHE A O 1
ATOM 975 N N . THR A 1 122 ? -22.671 -6.166 6.722 1.00 59.56 122 THR A N 1
ATOM 976 C CA . THR A 1 122 ? -23.481 -4.950 6.872 1.00 59.56 122 THR A CA 1
ATOM 977 C C . THR A 1 122 ? -24.979 -5.254 6.752 1.00 59.56 122 THR A C 1
ATOM 979 O O . THR A 1 122 ? -25.753 -4.789 7.584 1.00 59.56 122 THR A O 1
ATOM 982 N N . GLU A 1 123 ? -25.387 -6.119 5.818 1.00 62.66 123 GLU A N 1
ATOM 983 C CA . GLU A 1 123 ? -26.780 -6.593 5.708 1.00 62.66 123 GLU A CA 1
ATOM 984 C C . GLU A 1 123 ? -27.241 -7.352 6.968 1.00 62.66 123 GLU A C 1
ATOM 986 O O . GLU A 1 123 ? -28.379 -7.204 7.423 1.00 62.66 123 GLU A O 1
ATOM 991 N N . LEU A 1 124 ? -26.348 -8.149 7.566 1.00 60.78 124 LEU A N 1
ATOM 992 C CA . LEU A 1 124 ? -26.632 -8.878 8.802 1.00 60.78 124 LEU A CA 1
ATOM 993 C C . LEU A 1 124 ? -26.760 -7.936 10.007 1.00 60.78 124 LEU A C 1
ATOM 995 O O . LEU A 1 124 ? -27.695 -8.099 10.793 1.00 60.78 124 LEU A O 1
ATOM 999 N N . GLU A 1 125 ? -25.892 -6.929 10.140 1.00 60.53 125 GLU A N 1
ATOM 1000 C CA . GLU A 1 125 ? -26.023 -5.922 11.200 1.00 60.53 125 GLU A CA 1
ATOM 1001 C C . GLU A 1 125 ? -27.278 -5.058 11.023 1.00 60.53 125 GLU A C 1
ATOM 1003 O O . GLU A 1 125 ? -27.992 -4.827 11.997 1.00 60.53 125 GLU A O 1
ATOM 1008 N N . GLU A 1 126 ? -27.624 -4.647 9.801 1.00 59.34 126 GLU A N 1
ATOM 1009 C CA . GLU A 1 126 ? -28.861 -3.895 9.541 1.00 59.34 126 GLU A CA 1
ATOM 1010 C C . GLU A 1 126 ? -30.116 -4.723 9.857 1.00 59.34 126 GLU A C 1
ATOM 1012 O O . GLU A 1 126 ? -31.062 -4.208 10.463 1.00 59.34 126 GLU A O 1
ATOM 1017 N N . SER A 1 127 ? -30.108 -6.026 9.549 1.00 57.19 127 SER A N 1
ATOM 1018 C CA . SER A 1 127 ? -31.194 -6.941 9.931 1.00 57.19 127 SER A CA 1
ATOM 1019 C C . SER A 1 127 ? -31.317 -7.126 11.452 1.00 57.19 127 SER A C 1
ATOM 1021 O O . SER A 1 127 ? -32.427 -7.235 11.974 1.00 57.19 127 SER A O 1
ATOM 1023 N N . PHE A 1 128 ? -30.196 -7.093 12.181 1.00 57.66 128 PHE A N 1
ATOM 1024 C CA . PHE A 1 128 ? -30.170 -7.175 13.643 1.00 57.66 128 PHE A CA 1
ATOM 1025 C C . PHE A 1 128 ? -30.647 -5.870 14.301 1.00 57.66 128 PHE A C 1
ATOM 1027 O O . PHE A 1 128 ? -31.388 -5.902 15.285 1.00 57.66 128 PHE A O 1
ATOM 1034 N N . VAL A 1 129 ? -30.283 -4.715 13.732 1.00 57.69 129 VAL A N 1
ATOM 1035 C CA . VAL A 1 129 ? -30.669 -3.384 14.233 1.00 57.69 129 VAL A CA 1
ATOM 1036 C C . VAL A 1 129 ? -32.155 -3.088 13.984 1.00 57.69 129 VAL A C 1
ATOM 1038 O O . VAL A 1 129 ? -32.801 -2.474 14.832 1.00 57.69 129 VAL A O 1
ATOM 1041 N N . LEU A 1 130 ? -32.746 -3.591 12.893 1.00 51.91 130 LEU A N 1
ATOM 1042 C CA . LEU A 1 130 ? -34.195 -3.495 12.647 1.00 51.91 130 LEU A CA 1
ATOM 1043 C C . LEU A 1 130 ? -35.037 -4.467 13.505 1.00 51.91 130 LEU A C 1
ATOM 1045 O O . LEU A 1 130 ? -36.262 -4.354 13.527 1.00 51.91 130 LEU A O 1
ATOM 1049 N N . GLY A 1 131 ? -34.399 -5.387 14.241 1.00 51.78 131 GLY A N 1
ATOM 1050 C CA . GLY A 1 131 ? -35.047 -6.404 15.081 1.00 51.78 131 GLY A CA 1
ATOM 1051 C C . GLY A 1 131 ? -35.205 -6.058 16.570 1.00 51.78 131 GLY A C 1
ATOM 1052 O O . GLY A 1 131 ? -35.672 -6.901 17.336 1.00 51.78 131 GLY A O 1
ATOM 1053 N N . LYS A 1 132 ? -34.828 -4.855 17.025 1.00 44.50 132 LYS A N 1
ATOM 1054 C CA . LYS A 1 132 ? -34.934 -4.452 18.444 1.00 44.50 132 LYS A CA 1
ATOM 1055 C C . LYS A 1 132 ? -35.585 -3.078 18.606 1.00 44.50 132 LYS A C 1
ATOM 1057 O O . LYS A 1 132 ? -34.951 -2.104 18.998 1.00 44.50 132 LYS A O 1
ATOM 1062 N N . GLY A 1 133 ? -36.893 -3.021 18.381 1.00 48.31 133 GLY A N 1
ATOM 1063 C CA . GLY A 1 133 ? -37.744 -2.054 19.069 1.00 48.31 133 GLY A CA 1
ATOM 1064 C C . GLY A 1 133 ? -38.216 -2.660 20.387 1.00 48.31 133 GLY A C 1
ATOM 1065 O O . GLY A 1 133 ? -39.205 -3.376 20.382 1.00 48.31 133 GLY A O 1
ATOM 1066 N N . GLN A 1 134 ? -37.526 -2.409 21.503 1.00 42.69 134 GLN A N 1
ATOM 1067 C CA . GLN A 1 134 ? -38.026 -2.775 22.835 1.00 42.69 134 GLN A CA 1
ATOM 1068 C C . GLN A 1 134 ? -37.765 -1.646 23.839 1.00 42.69 134 GLN A C 1
ATOM 1070 O O . GLN A 1 134 ? -36.772 -1.640 24.555 1.00 42.69 134 GLN A O 1
ATOM 1075 N N . ASN A 1 135 ? -38.718 -0.714 23.908 1.00 53.62 13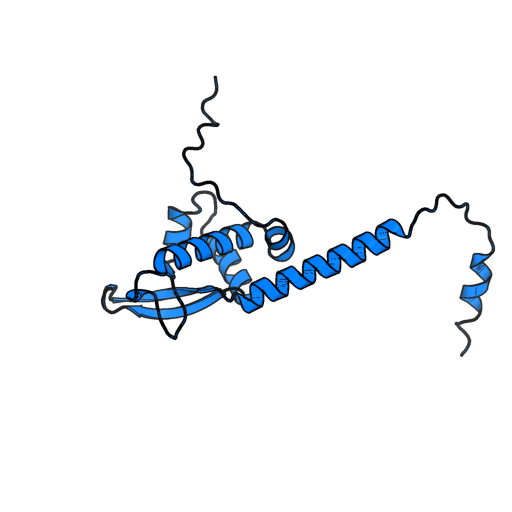5 ASN A N 1
ATOM 1076 C CA . ASN A 1 135 ? -39.185 -0.191 25.196 1.00 53.62 135 ASN A CA 1
ATOM 1077 C C . ASN A 1 135 ? -40.407 -1.020 25.639 1.00 53.62 135 ASN A C 1
ATOM 1079 O O . ASN A 1 135 ? -41.444 -0.464 25.993 1.00 53.62 135 ASN A O 1
ATOM 1083 N N . GLU A 1 136 ? -40.321 -2.349 25.549 1.00 55.41 136 GLU A N 1
ATOM 1084 C CA . GLU A 1 136 ? -41.315 -3.218 26.176 1.00 55.41 136 GLU A CA 1
ATOM 1085 C C . GLU A 1 136 ? -40.916 -3.407 27.643 1.00 55.41 136 GLU A C 1
ATOM 1087 O O . GLU A 1 136 ? -39.746 -3.687 27.922 1.00 55.41 136 GLU A O 1
ATOM 1092 N N . PRO A 1 137 ? -41.842 -3.194 28.594 1.00 43.47 137 PRO A N 1
ATOM 1093 C CA . PRO A 1 137 ? -41.549 -3.402 29.999 1.00 43.47 137 PRO A CA 1
ATOM 1094 C C . PRO A 1 137 ? -41.217 -4.878 30.214 1.00 43.47 137 PRO A C 1
ATOM 1096 O O . PRO A 1 137 ? -41.935 -5.759 29.749 1.00 43.47 137 PRO A O 1
ATOM 1099 N N . ILE A 1 138 ? -40.123 -5.135 30.928 1.00 48.16 138 ILE A N 1
ATOM 1100 C CA . ILE A 1 138 ? -39.762 -6.473 31.389 1.00 48.16 138 ILE A CA 1
ATOM 1101 C C . ILE A 1 138 ? -40.871 -6.923 32.344 1.00 48.16 138 ILE A C 1
ATOM 1103 O O . ILE A 1 138 ? -40.952 -6.438 33.471 1.00 48.16 138 ILE A O 1
ATOM 1107 N N . THR A 1 139 ? -41.758 -7.799 31.882 1.00 45.78 139 THR A N 1
ATOM 1108 C CA . THR A 1 139 ? -42.676 -8.539 32.750 1.00 45.78 139 THR A CA 1
ATOM 1109 C C . THR A 1 139 ? -42.029 -9.867 33.128 1.00 45.78 139 THR A C 1
ATOM 1111 O O . THR A 1 139 ? -41.454 -10.537 32.272 1.00 45.78 139 THR A O 1
ATOM 1114 N N . ASP A 1 140 ? -42.127 -10.214 34.415 1.00 52.22 140 ASP A N 1
ATOM 1115 C CA . ASP A 1 140 ? -41.450 -11.290 35.171 1.00 52.22 140 ASP A CA 1
ATOM 1116 C C . ASP A 1 140 ? -41.555 -12.739 34.623 1.00 52.22 140 ASP A C 1
ATOM 1118 O O . ASP A 1 140 ? -41.174 -13.691 35.301 1.00 52.22 140 ASP A O 1
ATOM 1122 N N . GLU A 1 141 ? -42.031 -12.962 33.400 1.00 53.88 141 GLU A N 1
ATOM 1123 C CA . GLU A 1 141 ? -42.272 -14.303 32.844 1.00 53.88 141 GLU A CA 1
ATOM 1124 C C . GLU A 1 141 ? -41.018 -14.982 32.250 1.00 53.88 141 GLU A C 1
ATOM 1126 O O . GLU A 1 141 ? -41.035 -16.184 31.994 1.00 53.88 141 GLU A O 1
ATOM 1131 N N . LEU A 1 142 ? -39.898 -14.265 32.077 1.00 47.41 142 LEU A N 1
ATOM 1132 C CA . LEU A 1 142 ? -38.665 -14.821 31.485 1.00 47.41 142 LEU A CA 1
ATOM 1133 C C . LEU A 1 142 ? -37.770 -15.608 32.462 1.00 47.41 142 LEU A C 1
ATOM 1135 O O . LEU A 1 142 ? -36.808 -16.232 32.024 1.00 47.41 142 LEU A O 1
ATOM 1139 N N . LEU A 1 143 ? -38.091 -15.641 33.760 1.00 45.22 143 LEU A N 1
ATOM 1140 C CA . LEU A 1 143 ? -37.328 -16.403 34.764 1.00 45.22 143 LEU A CA 1
ATOM 1141 C C . LEU A 1 143 ? -37.619 -17.915 34.766 1.00 45.22 143 LEU A C 1
ATOM 1143 O O . LEU A 1 143 ? -36.939 -18.660 35.466 1.00 45.22 143 LEU A O 1
ATOM 1147 N N . ILE A 1 144 ? -38.620 -18.382 34.012 1.00 45.41 144 ILE A N 1
ATOM 1148 C CA . ILE A 1 144 ? -39.069 -19.784 34.080 1.00 45.41 144 ILE A CA 1
ATOM 1149 C C . ILE A 1 144 ? -38.348 -20.685 33.059 1.00 45.41 144 ILE A C 1
ATOM 1151 O O . ILE A 1 144 ? -38.200 -21.873 33.316 1.00 45.41 144 ILE A O 1
ATOM 1155 N N . ILE A 1 145 ? -37.820 -20.150 31.950 1.00 44.84 145 ILE A N 1
ATOM 1156 C CA . ILE A 1 145 ? -37.202 -20.985 30.896 1.00 44.84 145 ILE A CA 1
ATOM 1157 C C . ILE A 1 145 ? -35.734 -21.337 31.210 1.00 44.84 145 ILE A C 1
ATOM 1159 O O . ILE A 1 145 ? -35.280 -22.426 30.874 1.00 44.84 145 ILE A O 1
ATOM 1163 N N . GLU A 1 146 ? -34.989 -20.473 31.911 1.00 51.00 146 GLU A N 1
ATOM 1164 C CA . GLU A 1 146 ? -33.562 -20.719 32.206 1.00 51.00 146 GLU A CA 1
ATOM 1165 C C . GLU A 1 146 ? -33.307 -21.828 33.247 1.00 51.00 146 GLU A C 1
ATOM 1167 O O . GLU A 1 146 ? -32.168 -22.266 33.401 1.00 51.00 146 GLU A O 1
ATOM 1172 N N . LEU A 1 147 ? -34.336 -22.314 33.952 1.00 45.22 147 LEU A N 1
ATOM 1173 C CA . LEU A 1 147 ? -34.179 -23.344 34.987 1.00 45.22 147 LEU A CA 1
ATOM 1174 C C . LEU A 1 147 ? -34.432 -24.783 34.501 1.00 45.22 147 LEU A C 1
ATOM 1176 O O . LEU A 1 147 ? -34.109 -25.708 35.242 1.00 45.22 147 LEU A O 1
ATOM 1180 N N . GLU A 1 148 ? -34.946 -25.001 33.282 1.00 51.72 148 GLU A N 1
ATOM 1181 C CA . GLU 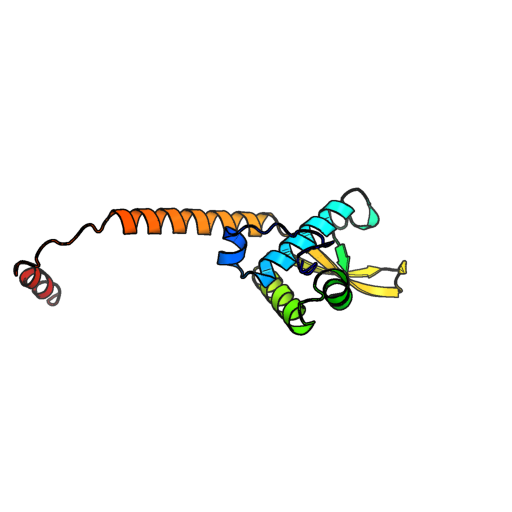A 1 148 ? -35.235 -26.356 32.761 1.00 51.72 148 GLU A CA 1
ATOM 1182 C C . GLU A 1 148 ? -34.112 -26.973 31.898 1.00 51.72 148 GLU A C 1
ATOM 1184 O O . GLU A 1 148 ? -34.111 -28.184 31.699 1.00 51.72 148 GLU A O 1
ATOM 1189 N N . GLU A 1 149 ? -33.111 -26.211 31.435 1.00 52.97 149 GLU A N 1
ATOM 1190 C CA . GLU A 1 149 ? -32.025 -26.752 30.582 1.00 52.97 149 GLU A CA 1
ATOM 1191 C C . GLU A 1 149 ? -30.743 -27.180 31.329 1.00 52.97 149 GLU A C 1
ATOM 1193 O O . GLU A 1 149 ? -29.771 -27.592 30.699 1.00 52.97 149 GLU A O 1
ATOM 1198 N N . ILE A 1 150 ? -30.709 -27.129 32.666 1.00 47.06 150 ILE A N 1
ATOM 1199 C CA . ILE A 1 150 ? -29.523 -27.548 33.448 1.00 47.06 150 ILE A CA 1
ATOM 1200 C C . ILE A 1 150 ? -29.584 -29.028 33.876 1.00 47.06 150 ILE A C 1
ATOM 1202 O O . ILE A 1 150 ? -28.611 -29.553 34.414 1.00 47.06 150 ILE A O 1
ATOM 1206 N N . GLU A 1 151 ? -30.669 -29.750 33.595 1.00 43.88 151 GLU A N 1
ATOM 1207 C CA . GLU A 1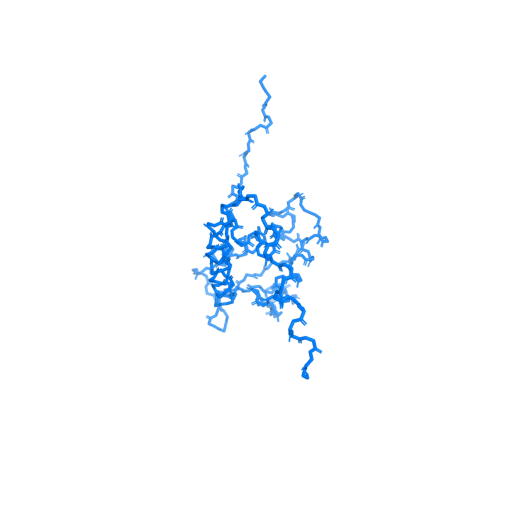 151 ? -30.827 -31.132 34.062 1.00 43.88 151 GLU A CA 1
ATOM 1208 C C . GLU A 1 151 ? -31.006 -32.156 32.929 1.00 43.88 151 GLU A C 1
ATOM 1210 O O . GLU A 1 151 ? -32.004 -32.868 32.907 1.00 43.88 151 GLU A O 1
ATOM 1215 N N . ILE A 1 152 ? -30.021 -32.267 32.016 1.00 39.66 152 ILE A N 1
ATOM 1216 C CA . ILE A 1 152 ? -29.690 -33.513 31.276 1.00 39.66 152 ILE A CA 1
ATOM 1217 C C . ILE A 1 152 ? -28.174 -33.631 31.070 1.00 39.66 152 ILE A C 1
ATOM 1219 O O . ILE A 1 152 ? -27.572 -32.693 30.502 1.00 39.66 152 ILE A O 1
#

Radius of gyration: 24.12 Å; chains: 1; bounding box: 64×69×57 Å